Protein AF-V5HJH4-F1 (afdb_monomer_lite)

Radius of gyration: 19.74 Å; chains: 1; bounding box: 58×30×49 Å

pLDDT: mean 82.22, std 16.6, range [33.62, 97.75]

Organism: Ixodes ricinus (NCBI:txid34613)

Foldseek 3Di:
DDDPPPVPCVVVVVPDPPDDDRDDPLLVVLLVLLLVLVVVCCPPVNVVVLVPDPCNLVVSLVVSCVVCVVPQPDDQDPVRDDSSNVSSVSNSVSSVVSVVVVVVVVVVVVVVVVVVVVVVVVVPPD

Secondary structure (DSSP, 8-state):
------TT-HHHHHT--SSPPPPPHHHHHHHHHHHHHHHHHTSTTTHHHHHT-S-HHHHHHHHHHHHHTT---PPPPTT---HHHHHHHHHHHHHHHHHHHHHHHHHHHHHHHHHHHHHHHHHT--

Sequence (126 aa):
ERDIQVENSDIIRSMNRGGLKFPQPAVVNAVVTTEIVLDKLRSEKYATQFHGLPNQKAALLTLTHNVLDDSNDLDVCDSGHSPQLVMRHILSAATNIVLNNYCKTKNDQLVLKKLTQKRKMKTLKH

Structure (mmCIF, N/CA/C/O backbone):
data_AF-V5HJH4-F1
#
_entry.id   AF-V5HJH4-F1
#
loop_
_atom_site.group_PDB
_atom_site.id
_atom_site.type_symbol
_atom_site.label_atom_id
_atom_site.label_alt_id
_atom_site.label_comp_id
_atom_site.label_asym_id
_atom_site.label_entity_id
_atom_site.label_seq_id
_atom_site.pdbx_PDB_ins_code
_atom_site.Cartn_x
_atom_site.Cartn_y
_atom_site.Cartn_z
_atom_site.occupancy
_atom_site.B_iso_or_equiv
_atom_site.auth_seq_id
_atom_site.auth_comp_id
_atom_site.auth_asym_id
_atom_site.auth_atom_id
_atom_site.pdbx_PDB_model_num
ATOM 1 N N . GLU A 1 1 ? 12.931 -15.634 -21.947 1.00 34.72 1 GLU A N 1
ATOM 2 C CA . GLU A 1 1 ? 12.067 -14.927 -20.980 1.00 34.72 1 GLU A CA 1
ATOM 3 C C . GLU A 1 1 ? 11.572 -15.931 -19.952 1.00 34.72 1 GLU A C 1
ATOM 5 O O . GLU A 1 1 ? 11.298 -17.064 -20.327 1.00 34.72 1 GLU A O 1
ATOM 10 N N . ARG A 1 2 ? 11.570 -15.590 -18.658 1.00 33.62 2 ARG A N 1
ATOM 11 C CA . ARG A 1 2 ? 10.989 -16.455 -17.623 1.00 33.62 2 ARG A CA 1
ATOM 12 C C . ARG A 1 2 ? 9.555 -15.995 -17.400 1.00 33.62 2 ARG A C 1
ATOM 14 O O . ARG A 1 2 ? 9.339 -14.981 -16.745 1.00 33.62 2 ARG A O 1
ATOM 21 N N . ASP A 1 3 ? 8.610 -16.727 -17.978 1.00 34.78 3 ASP A N 1
ATOM 22 C CA . ASP A 1 3 ? 7.185 -16.554 -17.717 1.00 34.78 3 ASP A CA 1
ATOM 23 C C . ASP A 1 3 ? 6.903 -16.851 -16.243 1.00 34.78 3 ASP A C 1
ATOM 25 O O . ASP A 1 3 ? 6.901 -18.002 -15.803 1.00 34.78 3 ASP A O 1
ATOM 29 N N . ILE A 1 4 ? 6.667 -15.801 -15.459 1.00 44.84 4 ILE A N 1
ATOM 30 C CA . ILE A 1 4 ? 6.047 -15.942 -14.146 1.00 44.84 4 ILE A CA 1
ATOM 31 C C . ILE A 1 4 ? 4.575 -16.256 -14.421 1.00 44.84 4 ILE A C 1
ATOM 33 O O . ILE A 1 4 ? 3.783 -15.362 -14.726 1.00 44.84 4 ILE A O 1
ATOM 37 N N . GLN A 1 5 ? 4.204 -17.535 -14.351 1.00 42.53 5 GLN A N 1
ATOM 38 C CA . GLN A 1 5 ? 2.804 -17.953 -14.389 1.00 42.53 5 GLN A CA 1
ATOM 39 C C . GLN A 1 5 ? 2.106 -17.480 -13.107 1.00 42.53 5 GLN A C 1
ATOM 41 O O . GLN A 1 5 ? 2.078 -18.165 -12.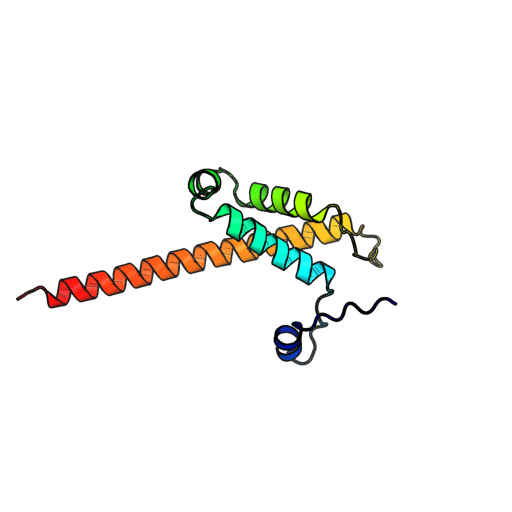089 1.00 42.53 5 GLN A O 1
ATOM 46 N N . VAL A 1 6 ? 1.565 -16.261 -13.140 1.00 53.66 6 VAL A N 1
ATOM 47 C CA . VAL A 1 6 ? 0.697 -15.736 -12.081 1.00 53.66 6 VAL A CA 1
ATOM 48 C C . VAL A 1 6 ? -0.705 -16.310 -12.301 1.00 53.66 6 VAL A C 1
ATOM 50 O O . VAL A 1 6 ? -1.557 -15.672 -12.928 1.00 53.66 6 VAL A O 1
ATOM 53 N N . GLU A 1 7 ? -0.940 -17.515 -11.778 1.00 50.41 7 GLU A N 1
ATOM 54 C CA . GLU A 1 7 ? -2.219 -18.253 -11.838 1.00 50.41 7 GLU A CA 1
ATOM 55 C C . GLU A 1 7 ? -3.425 -17.495 -11.232 1.00 50.41 7 GLU A C 1
ATOM 57 O O . GLU A 1 7 ? -4.556 -17.934 -11.369 1.00 50.41 7 GLU A O 1
ATOM 62 N N . ASN A 1 8 ? -3.232 -16.314 -10.630 1.00 52.22 8 ASN A N 1
ATOM 63 C CA . ASN A 1 8 ? -4.295 -15.496 -10.022 1.00 52.22 8 ASN A CA 1
ATOM 64 C C . ASN A 1 8 ? -4.519 -14.126 -10.694 1.00 52.22 8 ASN A C 1
ATOM 66 O O . ASN A 1 8 ? -5.136 -13.230 -10.114 1.00 52.22 8 ASN A O 1
ATOM 70 N N . SER A 1 9 ? -4.026 -13.925 -11.920 1.00 59.41 9 SER A N 1
ATOM 71 C CA . SER A 1 9 ? -4.217 -12.654 -12.641 1.00 59.41 9 SER A CA 1
ATOM 72 C C . SER A 1 9 ? -5.603 -12.489 -13.284 1.00 59.41 9 SER A C 1
ATOM 74 O O . SER A 1 9 ? -5.915 -11.395 -13.753 1.00 59.41 9 SER A O 1
ATOM 76 N N . ASP A 1 10 ? -6.459 -13.514 -13.267 1.00 64.56 10 ASP A N 1
ATOM 77 C CA . ASP A 1 10 ? -7.743 -13.534 -13.984 1.00 64.56 10 ASP A CA 1
ATOM 78 C C . ASP A 1 10 ? -8.719 -12.443 -13.540 1.00 64.56 10 ASP A C 1
ATOM 80 O O . ASP A 1 10 ? -9.369 -11.821 -14.380 1.00 64.56 10 ASP A O 1
ATOM 84 N N . ILE A 1 11 ? -8.761 -12.115 -12.243 1.00 66.31 11 ILE A N 1
ATOM 85 C CA . ILE A 1 11 ? -9.582 -11.001 -11.744 1.00 66.31 11 ILE A CA 1
ATOM 86 C C . ILE A 1 11 ? -9.108 -9.688 -12.375 1.00 66.31 11 ILE A C 1
ATOM 88 O O . ILE A 1 11 ? -9.910 -8.938 -12.926 1.00 66.31 11 ILE A O 1
ATOM 92 N N . ILE A 1 12 ? -7.799 -9.434 -12.375 1.00 63.78 12 ILE A N 1
ATOM 93 C CA . ILE A 1 12 ? -7.220 -8.200 -12.922 1.00 63.78 12 ILE A CA 1
ATOM 94 C C . ILE A 1 12 ? -7.367 -8.165 -14.452 1.00 63.78 12 ILE A C 1
ATOM 96 O O . ILE A 1 12 ? -7.692 -7.119 -15.014 1.00 63.78 12 ILE A O 1
ATOM 100 N N . ARG A 1 13 ? -7.200 -9.306 -15.134 1.00 65.81 13 ARG A N 1
ATOM 101 C CA . ARG A 1 13 ? -7.403 -9.441 -16.587 1.00 65.81 13 ARG A CA 1
ATOM 102 C C . ARG A 1 13 ? -8.857 -9.177 -16.977 1.00 65.81 13 ARG A C 1
ATOM 104 O O . ARG A 1 13 ? -9.102 -8.474 -17.955 1.00 65.81 13 ARG A O 1
ATOM 111 N N . SER A 1 14 ? -9.810 -9.672 -16.185 1.00 69.50 14 SER A N 1
ATOM 112 C CA . SER A 1 14 ? -11.249 -9.469 -16.406 1.00 69.50 14 SER A CA 1
ATOM 113 C C . SER A 1 14 ? -11.703 -8.016 -16.201 1.00 69.50 14 SER A C 1
ATOM 115 O O . SER A 1 14 ? -12.724 -7.604 -16.744 1.00 69.50 14 SER A O 1
ATOM 117 N N . MET A 1 15 ? -10.922 -7.203 -15.477 1.00 67.56 15 MET A N 1
ATOM 118 C CA . MET A 1 15 ? -11.195 -5.779 -15.243 1.00 67.56 15 MET A CA 1
ATOM 119 C C . MET A 1 15 ? -10.747 -4.851 -16.387 1.00 67.56 15 MET A C 1
ATOM 121 O O . MET A 1 15 ? -10.866 -3.628 -16.261 1.00 67.56 15 MET A O 1
ATOM 125 N N . ASN A 1 16 ? -10.246 -5.387 -17.506 1.00 63.62 16 ASN A N 1
ATOM 126 C CA . ASN A 1 16 ? -9.825 -4.577 -18.647 1.00 63.62 16 ASN A CA 1
ATOM 127 C C . ASN A 1 16 ? -11.016 -3.816 -19.262 1.00 63.62 16 ASN A C 1
ATOM 129 O O . ASN A 1 16 ? -11.902 -4.399 -19.881 1.00 63.62 16 ASN A O 1
ATOM 133 N N . ARG A 1 17 ? -11.014 -2.484 -19.138 1.00 61.78 17 ARG A N 1
ATOM 134 C CA . ARG A 1 17 ? -12.009 -1.583 -19.748 1.00 61.78 17 ARG A CA 1
ATOM 135 C C . ARG A 1 17 ? -11.640 -1.175 -21.183 1.00 61.78 17 ARG A C 1
ATOM 137 O O . ARG A 1 17 ? -11.763 -0.010 -21.543 1.00 61.78 17 ARG A O 1
ATOM 144 N N . GLY A 1 18 ? -11.163 -2.125 -21.988 1.00 60.81 18 GLY A N 1
ATOM 145 C CA . GLY A 1 18 ? -10.952 -1.956 -23.431 1.00 60.81 18 GLY A CA 1
ATOM 146 C C . GLY A 1 18 ? -9.783 -1.055 -23.850 1.00 60.81 18 GLY A C 1
ATOM 147 O O . GLY A 1 18 ? -9.765 -0.605 -24.991 1.00 60.81 18 GLY A O 1
ATOM 148 N N . GLY A 1 19 ? -8.809 -0.780 -22.972 1.00 59.66 19 GLY A N 1
ATOM 149 C CA . GLY A 1 19 ? -7.681 0.096 -23.340 1.00 59.66 19 GLY A CA 1
ATOM 150 C C . GLY A 1 19 ? -6.610 0.365 -22.279 1.00 59.66 19 GLY A C 1
ATOM 151 O O . GLY A 1 19 ? -5.589 0.974 -22.592 1.00 59.66 19 GLY A O 1
ATOM 152 N N . LEU A 1 20 ? -6.791 -0.085 -21.033 1.00 58.56 20 LEU A N 1
ATOM 153 C CA . LEU A 1 20 ? -5.749 0.028 -20.009 1.00 58.56 20 LEU A CA 1
ATOM 154 C C . LEU A 1 20 ? -4.755 -1.127 -20.167 1.00 58.56 20 LEU A C 1
ATOM 156 O O . LEU A 1 20 ? -5.144 -2.294 -20.108 1.00 58.56 20 LEU A O 1
ATOM 160 N N . LYS A 1 21 ? -3.469 -0.804 -20.364 1.00 64.69 21 LYS A N 1
ATOM 161 C CA . LYS A 1 21 ? -2.392 -1.802 -20.330 1.00 64.69 21 LYS A CA 1
ATOM 162 C C . LYS A 1 21 ? -2.392 -2.481 -18.959 1.00 64.69 21 LYS A C 1
ATOM 164 O O . LYS A 1 21 ? -2.510 -1.809 -17.934 1.00 64.69 21 LYS A O 1
ATOM 169 N N . PHE A 1 22 ? -2.274 -3.808 -18.957 1.00 68.12 22 PHE A N 1
ATOM 170 C CA . PHE A 1 22 ? -2.151 -4.588 -17.729 1.00 68.12 22 PHE A CA 1
ATOM 171 C C . PHE A 1 22 ? -0.945 -4.069 -16.924 1.00 68.12 22 PHE A C 1
ATOM 173 O O . PHE A 1 22 ? 0.115 -3.852 -17.522 1.00 68.12 22 PHE A O 1
ATOM 180 N N . PRO A 1 23 ? -1.082 -3.813 -15.610 1.00 76.50 23 PRO A N 1
ATOM 181 C CA . PRO A 1 23 ? 0.036 -3.320 -14.818 1.00 76.50 23 PRO A CA 1
ATOM 182 C C . PRO A 1 23 ? 1.164 -4.354 -14.811 1.00 76.50 23 PRO A C 1
ATOM 184 O O . PRO A 1 23 ? 0.914 -5.554 -14.704 1.00 76.50 23 PRO A O 1
ATOM 187 N N . GLN A 1 24 ? 2.411 -3.892 -14.907 1.00 80.81 24 GLN A N 1
ATOM 188 C CA . GLN A 1 24 ? 3.563 -4.786 -14.807 1.00 80.81 24 GLN A CA 1
ATOM 189 C C . GLN A 1 24 ? 3.549 -5.534 -13.458 1.00 80.81 24 GLN A C 1
ATOM 191 O O . GLN A 1 24 ? 3.164 -4.940 -12.443 1.00 80.81 24 GLN A O 1
ATOM 196 N N . PRO A 1 25 ? 4.003 -6.802 -13.406 1.00 83.31 25 PRO A N 1
ATOM 197 C CA . PRO A 1 25 ? 4.031 -7.591 -12.172 1.00 83.31 25 PRO A CA 1
ATOM 198 C C . PRO A 1 25 ? 4.728 -6.889 -11.002 1.00 83.31 25 PRO A C 1
ATOM 200 O O . PRO A 1 25 ? 4.219 -6.932 -9.886 1.00 83.31 25 PRO A O 1
ATOM 203 N N . ALA A 1 26 ? 5.822 -6.164 -11.257 1.00 85.12 26 ALA A N 1
ATOM 204 C CA . ALA A 1 26 ? 6.528 -5.382 -10.241 1.00 85.12 26 ALA A CA 1
ATOM 205 C C . ALA A 1 26 ? 5.636 -4.305 -9.590 1.00 85.12 26 ALA A C 1
ATOM 207 O O . ALA A 1 26 ? 5.677 -4.109 -8.376 1.00 85.12 26 ALA A O 1
ATOM 208 N N . VAL A 1 27 ? 4.768 -3.651 -10.372 1.00 87.31 27 VAL A N 1
ATOM 209 C CA . VAL A 1 27 ? 3.805 -2.659 -9.861 1.00 87.31 27 VAL A CA 1
ATOM 210 C C . VAL A 1 27 ? 2.754 -3.341 -8.990 1.00 87.31 27 VAL A C 1
ATOM 212 O O . VAL A 1 27 ? 2.441 -2.853 -7.906 1.00 87.31 27 VAL A O 1
ATOM 215 N N . VAL A 1 28 ? 2.222 -4.482 -9.440 1.00 87.75 28 VAL A N 1
ATOM 216 C CA . VAL A 1 28 ? 1.253 -5.266 -8.658 1.00 87.75 28 VAL A CA 1
ATOM 217 C C . VAL A 1 28 ? 1.882 -5.709 -7.338 1.00 87.75 28 VAL A C 1
ATOM 219 O O . VAL A 1 28 ? 1.286 -5.497 -6.283 1.00 87.75 28 VAL A O 1
ATOM 222 N N . ASN A 1 29 ? 3.103 -6.246 -7.382 1.00 88.81 29 ASN A N 1
ATOM 223 C CA . ASN A 1 29 ? 3.841 -6.681 -6.203 1.00 88.81 29 ASN A CA 1
ATOM 224 C C . ASN A 1 29 ? 4.068 -5.527 -5.216 1.00 88.81 29 ASN A C 1
ATOM 226 O O . ASN A 1 29 ? 3.818 -5.681 -4.023 1.00 88.81 29 ASN A O 1
ATOM 230 N N . ALA A 1 30 ? 4.454 -4.346 -5.705 1.00 91.38 30 ALA A N 1
ATOM 231 C CA . ALA A 1 30 ? 4.644 -3.161 -4.874 1.00 91.38 30 ALA A CA 1
ATOM 232 C C . ALA A 1 30 ? 3.356 -2.746 -4.138 1.00 91.38 30 ALA A C 1
ATOM 234 O O . ALA A 1 30 ? 3.367 -2.513 -2.925 1.00 91.38 30 ALA A O 1
ATOM 235 N N . VAL A 1 31 ? 2.224 -2.693 -4.849 1.00 93.19 31 VAL A N 1
ATOM 236 C CA . VAL A 1 31 ? 0.919 -2.339 -4.262 1.00 93.19 31 VAL A CA 1
ATOM 237 C C . VAL A 1 31 ? 0.465 -3.391 -3.247 1.00 93.19 31 VAL A C 1
ATOM 239 O O . VAL A 1 31 ? 0.059 -3.033 -2.141 1.00 93.19 31 VAL A O 1
ATOM 242 N N . VAL A 1 32 ? 0.565 -4.679 -3.589 1.00 93.06 32 VAL A N 1
ATOM 243 C CA . VAL A 1 32 ? 0.190 -5.788 -2.696 1.00 93.06 32 VAL A CA 1
ATOM 244 C C . VAL A 1 32 ? 1.056 -5.782 -1.439 1.00 93.06 32 VAL A C 1
ATOM 246 O O . VAL A 1 32 ? 0.529 -5.866 -0.332 1.00 93.06 32 VAL A O 1
ATOM 249 N N . THR A 1 33 ? 2.366 -5.593 -1.588 1.00 94.44 33 THR A N 1
ATOM 250 C CA . THR A 1 33 ? 3.300 -5.513 -0.458 1.00 94.44 33 THR A CA 1
ATOM 251 C C . THR A 1 33 ? 2.961 -4.337 0.453 1.00 94.44 33 THR A C 1
ATOM 253 O O . THR A 1 33 ? 2.949 -4.495 1.671 1.00 94.44 33 THR A O 1
ATOM 256 N N . THR A 1 34 ? 2.592 -3.183 -0.114 1.00 96.75 34 THR A N 1
ATOM 257 C CA . THR A 1 34 ? 2.146 -2.020 0.671 1.00 96.75 34 THR A CA 1
ATOM 258 C C . THR A 1 34 ? 0.917 -2.361 1.530 1.00 96.75 34 THR A C 1
ATOM 260 O O . THR A 1 34 ? 0.872 -2.001 2.708 1.00 96.75 34 THR A O 1
ATOM 263 N N . GLU A 1 35 ? -0.069 -3.084 0.985 1.00 97.19 35 GLU A N 1
ATOM 264 C CA . GLU A 1 35 ? -1.243 -3.526 1.758 1.00 97.19 35 GLU A CA 1
ATOM 265 C C . GLU A 1 35 ? -0.876 -4.576 2.815 1.00 97.19 35 GLU A C 1
ATOM 267 O O . GLU A 1 35 ? -1.375 -4.492 3.932 1.00 97.19 35 GLU A O 1
ATOM 272 N N . ILE A 1 36 ? 0.020 -5.524 2.518 1.00 96.31 36 ILE A N 1
ATOM 273 C CA . ILE A 1 36 ? 0.483 -6.533 3.491 1.00 96.31 36 ILE A CA 1
ATOM 274 C C . ILE A 1 36 ? 1.187 -5.864 4.677 1.00 96.31 36 ILE A C 1
ATOM 276 O O . ILE A 1 36 ? 0.920 -6.195 5.836 1.00 96.31 36 ILE A O 1
ATOM 280 N N . VAL A 1 37 ? 2.070 -4.897 4.411 1.00 97.12 37 VAL A N 1
ATOM 281 C CA . VAL A 1 37 ? 2.753 -4.138 5.465 1.00 97.12 37 VAL A CA 1
ATOM 282 C C . VAL A 1 37 ? 1.732 -3.360 6.295 1.00 97.12 37 VAL A C 1
ATOM 284 O O . VAL A 1 37 ? 1.782 -3.413 7.526 1.00 97.12 37 VAL A O 1
ATOM 287 N N . LEU A 1 38 ? 0.759 -2.698 5.658 1.00 97.75 38 LEU A N 1
ATOM 288 C CA . LEU A 1 38 ? -0.324 -2.024 6.376 1.00 97.75 38 LEU A CA 1
ATOM 289 C C . LEU A 1 38 ? -1.163 -3.004 7.210 1.00 97.75 38 LEU A C 1
ATOM 291 O O . LEU A 1 38 ? -1.508 -2.685 8.349 1.00 97.75 38 LEU A O 1
ATOM 295 N N . ASP A 1 39 ? -1.466 -4.193 6.689 1.00 97.00 39 ASP A N 1
ATOM 296 C CA . ASP A 1 39 ? -2.208 -5.232 7.405 1.00 97.00 39 ASP A CA 1
ATOM 297 C C . ASP A 1 39 ? -1.474 -5.674 8.675 1.00 97.00 39 ASP A C 1
ATOM 299 O O . ASP A 1 39 ? -2.057 -5.774 9.760 1.00 97.00 39 ASP A O 1
ATOM 303 N N . LYS A 1 40 ? -0.149 -5.813 8.584 1.00 97.00 40 LYS A N 1
ATOM 304 C CA . LYS A 1 40 ? 0.678 -6.096 9.752 1.00 97.00 40 LYS A CA 1
ATOM 305 C C . LYS A 1 40 ? 0.661 -4.947 10.757 1.00 97.00 40 LYS A C 1
ATOM 307 O O . LYS A 1 40 ? 0.518 -5.197 11.956 1.00 97.00 40 LYS A O 1
ATOM 312 N N . LEU A 1 41 ? 0.761 -3.704 10.293 1.00 96.50 41 LEU A N 1
ATOM 313 C CA . LEU A 1 41 ? 0.763 -2.514 11.150 1.00 96.50 41 LEU A CA 1
ATOM 314 C C . LEU A 1 41 ? -0.580 -2.274 11.849 1.00 96.50 41 LEU A C 1
ATOM 316 O O . LEU A 1 41 ? -0.591 -1.783 12.975 1.00 96.50 41 LEU A O 1
ATOM 320 N N . ARG A 1 42 ? -1.704 -2.660 11.232 1.00 94.25 42 ARG A N 1
ATOM 321 C CA . ARG A 1 42 ? -3.043 -2.577 11.847 1.00 94.25 42 ARG A CA 1
ATOM 322 C C . ARG A 1 42 ? -3.401 -3.776 12.732 1.00 94.25 42 ARG A C 1
ATOM 324 O O . ARG A 1 42 ? -4.476 -3.765 13.331 1.00 94.25 42 ARG A O 1
ATOM 331 N N . SER A 1 43 ? -2.541 -4.794 12.824 1.00 95.88 43 SER A N 1
ATOM 332 C CA . SER A 1 43 ? -2.742 -5.920 13.745 1.00 95.88 43 SER A CA 1
ATOM 333 C C . SER A 1 43 ? -2.631 -5.473 15.205 1.00 95.88 43 SER A C 1
ATOM 335 O O . SER A 1 43 ? -1.917 -4.519 15.512 1.00 95.88 43 SER A O 1
ATOM 337 N N . GLU A 1 44 ? -3.303 -6.175 16.122 1.00 94.25 44 GLU A N 1
ATOM 338 C CA . GLU A 1 44 ? -3.383 -5.799 17.547 1.00 94.25 44 GLU A CA 1
ATOM 339 C C . GLU A 1 44 ? -2.014 -5.535 18.183 1.00 94.25 44 GLU A C 1
ATOM 341 O O . GLU A 1 44 ? -1.863 -4.616 18.984 1.00 94.25 44 GLU A O 1
ATOM 346 N N . LYS A 1 45 ? -0.995 -6.291 17.756 1.00 96.62 45 LYS A N 1
ATOM 347 C CA . LYS A 1 45 ? 0.380 -6.165 18.244 1.00 96.62 45 LYS A CA 1
ATOM 348 C C . LYS A 1 45 ? 1.013 -4.798 17.951 1.00 96.62 45 LYS A C 1
ATOM 350 O O . LYS A 1 45 ? 1.822 -4.338 18.748 1.00 96.62 45 LYS A O 1
ATOM 355 N N . TYR A 1 46 ? 0.683 -4.168 16.821 1.00 96.44 46 TYR A N 1
ATOM 356 C CA . TYR A 1 46 ? 1.357 -2.951 16.341 1.00 96.44 46 TYR A CA 1
ATOM 357 C C . TYR A 1 46 ? 0.422 -1.743 16.192 1.00 96.44 46 TYR A C 1
ATOM 359 O O . TYR A 1 46 ? 0.901 -0.610 16.129 1.00 96.44 46 TYR A O 1
ATOM 367 N N . ALA A 1 47 ? -0.897 -1.955 16.193 1.00 94.62 47 ALA A N 1
ATOM 368 C CA . ALA A 1 47 ? -1.893 -0.937 15.869 1.00 94.62 47 ALA A CA 1
ATOM 369 C C . ALA A 1 47 ? -1.783 0.319 16.738 1.00 94.62 47 ALA A C 1
ATOM 371 O O . ALA A 1 47 ? -1.821 1.429 16.214 1.00 94.62 47 ALA A O 1
ATOM 372 N N . THR A 1 48 ? -1.631 0.168 18.056 1.00 96.00 48 THR A N 1
ATOM 373 C CA . THR A 1 48 ? -1.534 1.315 18.974 1.00 96.00 48 THR A CA 1
ATOM 374 C C . THR A 1 48 ? -0.323 2.183 18.654 1.00 96.00 48 THR A C 1
ATOM 376 O O . THR A 1 48 ? -0.448 3.402 18.549 1.00 96.00 48 THR A O 1
ATOM 379 N N . GLN A 1 49 ? 0.837 1.557 18.440 1.00 96.50 49 GLN A N 1
ATOM 380 C CA . GLN A 1 49 ? 2.059 2.270 18.088 1.00 96.50 49 GLN A CA 1
ATOM 381 C C . GLN A 1 49 ? 1.919 2.943 16.723 1.00 96.50 49 GLN A C 1
ATOM 383 O O . GLN A 1 49 ? 2.227 4.123 16.598 1.00 96.50 49 GLN A O 1
ATOM 388 N N . PHE A 1 50 ? 1.413 2.220 15.720 1.00 96.50 50 PHE A N 1
ATOM 389 C CA . PHE A 1 50 ? 1.239 2.744 14.370 1.00 96.50 50 PHE A CA 1
ATOM 390 C C . PHE A 1 50 ? 0.285 3.944 14.330 1.00 96.50 50 PHE A C 1
ATOM 392 O O . PHE A 1 50 ? 0.617 4.977 13.753 1.00 96.50 50 PHE A O 1
ATOM 399 N N . HIS A 1 51 ? -0.874 3.853 14.987 1.00 94.62 51 HIS A N 1
ATOM 400 C CA . HIS A 1 51 ? -1.833 4.958 15.040 1.00 94.62 51 HIS A CA 1
ATOM 401 C C . HIS A 1 51 ? -1.306 6.164 15.828 1.00 94.62 51 HIS A C 1
ATOM 403 O O . HIS A 1 51 ? -1.687 7.288 15.513 1.00 94.62 51 HIS A O 1
ATOM 409 N N . GLY A 1 52 ? -0.417 5.947 16.802 1.00 95.69 52 GLY A N 1
ATOM 410 C CA . GLY A 1 52 ? 0.226 7.013 17.572 1.00 95.69 52 GLY A CA 1
ATOM 411 C C . GLY A 1 52 ? 1.338 7.765 16.834 1.00 95.69 52 GLY A C 1
ATOM 412 O O . GLY A 1 52 ? 1.834 8.762 17.355 1.00 95.69 52 GLY A O 1
ATOM 413 N N . LEU A 1 53 ? 1.754 7.320 15.642 1.00 95.94 53 LEU A N 1
ATOM 414 C CA . LEU A 1 53 ? 2.801 8.003 14.880 1.00 95.94 53 LEU A CA 1
ATOM 415 C C . LEU A 1 53 ? 2.313 9.360 14.346 1.00 95.94 53 LEU A C 1
ATOM 417 O O . LEU A 1 53 ? 1.192 9.457 13.853 1.00 95.94 53 LEU A O 1
ATOM 421 N N . PRO A 1 54 ? 3.170 10.397 14.328 1.00 94.50 54 PRO A N 1
ATOM 422 C CA . PRO A 1 54 ? 2.814 11.696 13.754 1.00 94.50 54 PRO A CA 1
ATOM 423 C C . PRO A 1 54 ? 2.684 11.654 12.224 1.00 94.50 54 PRO A C 1
ATOM 425 O O . PRO A 1 54 ? 2.060 12.530 11.631 1.00 94.50 54 PRO A O 1
ATOM 428 N N . ASN A 1 55 ? 3.295 10.659 11.571 1.00 95.81 55 ASN A N 1
ATOM 429 C CA . ASN A 1 55 ? 3.276 10.509 10.120 1.00 95.81 55 ASN A CA 1
ATOM 430 C C . ASN A 1 55 ? 3.224 9.028 9.711 1.00 95.81 55 ASN A C 1
ATOM 432 O O . ASN A 1 55 ? 4.240 8.407 9.388 1.00 95.81 55 ASN A O 1
ATOM 436 N N . GLN A 1 56 ? 2.017 8.462 9.710 1.00 95.69 56 GLN A N 1
ATOM 437 C CA . GLN A 1 56 ? 1.767 7.067 9.333 1.00 95.69 56 GLN A CA 1
ATOM 438 C C . GLN A 1 56 ? 2.133 6.790 7.870 1.00 95.69 56 GLN A C 1
ATOM 440 O O . GLN A 1 56 ? 2.592 5.695 7.549 1.00 95.69 56 GLN A O 1
ATOM 445 N N . LYS A 1 57 ? 1.978 7.789 6.988 1.00 96.31 57 LYS A N 1
ATOM 446 C CA . LYS A 1 57 ? 2.356 7.679 5.575 1.00 96.31 57 LYS A CA 1
ATOM 447 C C . LYS A 1 57 ? 3.851 7.435 5.422 1.00 96.31 57 LYS A C 1
ATOM 449 O O . LYS A 1 57 ? 4.237 6.509 4.718 1.00 96.31 57 LYS A O 1
ATOM 454 N N . ALA A 1 58 ? 4.681 8.261 6.057 1.00 96.62 58 ALA A N 1
ATOM 455 C CA . ALA A 1 58 ? 6.129 8.105 5.984 1.00 96.62 58 ALA A CA 1
ATOM 456 C C . ALA A 1 58 ? 6.565 6.752 6.558 1.00 96.62 58 ALA A C 1
ATOM 458 O O . ALA A 1 58 ? 7.364 6.064 5.938 1.00 96.62 58 ALA A O 1
ATOM 459 N N . ALA A 1 59 ? 5.985 6.335 7.687 1.00 96.44 59 ALA A N 1
ATOM 460 C CA . ALA A 1 59 ? 6.296 5.045 8.292 1.00 96.44 59 ALA A CA 1
ATOM 461 C C . ALA A 1 59 ? 5.953 3.862 7.372 1.00 96.44 59 ALA A C 1
ATOM 463 O O . ALA A 1 59 ? 6.805 3.007 7.140 1.00 96.44 59 ALA A O 1
ATOM 464 N N . LEU A 1 60 ? 4.738 3.833 6.810 1.00 97.38 60 LEU A N 1
ATOM 465 C CA . LEU A 1 60 ? 4.322 2.776 5.887 1.00 97.38 60 LEU A CA 1
ATOM 466 C C . LEU A 1 60 ? 5.188 2.764 4.622 1.00 97.38 60 LEU A C 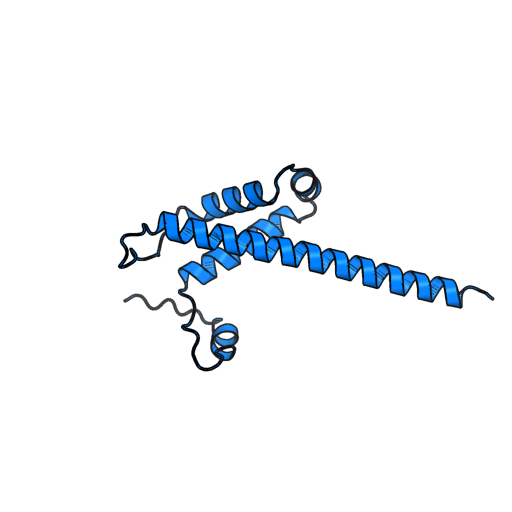1
ATOM 468 O O . LEU A 1 60 ? 5.637 1.698 4.205 1.00 97.38 60 LEU A O 1
ATOM 472 N N . LEU A 1 61 ? 5.469 3.936 4.048 1.00 96.38 61 LEU A N 1
ATOM 473 C CA . LEU A 1 61 ? 6.311 4.059 2.861 1.00 96.38 61 LEU A CA 1
ATOM 474 C C . LEU A 1 61 ? 7.722 3.513 3.112 1.00 96.38 61 LEU A C 1
ATOM 476 O O . LEU A 1 61 ? 8.195 2.691 2.335 1.00 96.38 61 LEU A O 1
ATOM 480 N N . THR A 1 62 ? 8.372 3.930 4.202 1.00 95.00 62 THR A N 1
ATOM 481 C CA . THR A 1 62 ? 9.729 3.482 4.552 1.00 95.00 62 THR A CA 1
ATOM 482 C C . THR A 1 62 ? 9.775 1.982 4.820 1.00 95.00 62 THR A C 1
ATOM 484 O O . THR A 1 62 ? 10.647 1.295 4.300 1.00 95.00 62 THR A O 1
ATOM 487 N N . LEU A 1 63 ? 8.823 1.450 5.592 1.00 94.88 63 LEU A N 1
AT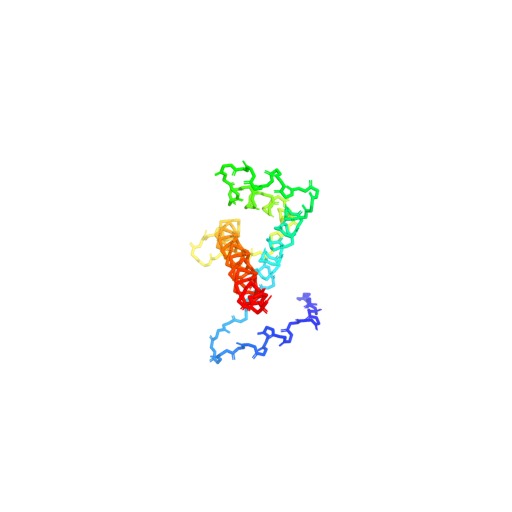OM 488 C CA . LEU A 1 63 ? 8.767 0.014 5.873 1.00 94.88 63 LEU A CA 1
ATOM 489 C C . LEU A 1 63 ? 8.551 -0.801 4.598 1.00 94.88 63 LEU A C 1
ATOM 491 O O . LEU A 1 63 ? 9.210 -1.815 4.407 1.00 94.88 63 LEU A O 1
ATOM 495 N N . THR A 1 64 ? 7.667 -0.343 3.713 1.00 94.75 64 THR A N 1
ATOM 496 C CA . THR A 1 64 ? 7.398 -1.034 2.448 1.00 94.75 64 THR A CA 1
ATOM 497 C C . THR A 1 64 ? 8.604 -0.982 1.515 1.00 94.75 64 THR A C 1
ATOM 499 O O . THR A 1 64 ? 8.940 -1.991 0.906 1.00 94.75 64 THR A O 1
ATOM 502 N N . HIS A 1 65 ? 9.289 0.162 1.435 1.00 92.00 65 HIS A N 1
ATOM 503 C CA . HIS A 1 65 ? 10.517 0.289 0.651 1.00 92.00 65 HIS A CA 1
ATOM 504 C C . HIS A 1 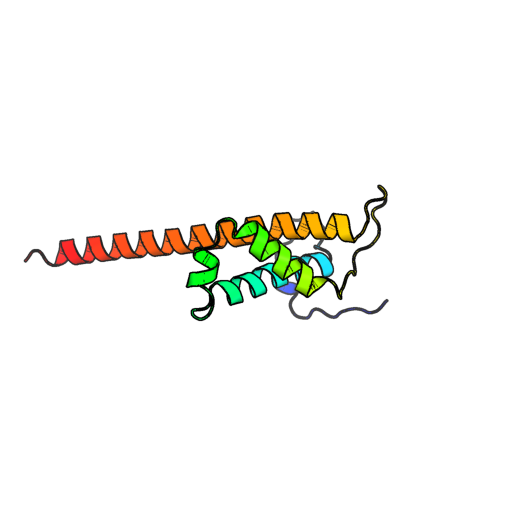65 ? 11.592 -0.690 1.134 1.00 92.00 65 HIS A C 1
ATOM 506 O O . HIS A 1 65 ? 12.155 -1.418 0.328 1.00 92.00 65 HIS A O 1
ATOM 512 N N . ASN A 1 66 ? 11.811 -0.776 2.450 1.00 90.69 66 ASN A N 1
ATOM 513 C CA . ASN A 1 66 ? 12.799 -1.688 3.031 1.00 90.69 66 ASN A CA 1
ATOM 514 C C . ASN A 1 66 ? 12.472 -3.171 2.786 1.00 90.69 66 ASN A C 1
ATOM 516 O O . ASN A 1 66 ? 13.376 -3.994 2.771 1.00 90.69 66 ASN A O 1
ATOM 520 N N . VAL A 1 67 ? 11.193 -3.523 2.623 1.00 89.88 67 VAL A N 1
ATOM 521 C CA . VAL A 1 67 ? 10.774 -4.895 2.285 1.00 89.88 67 VAL A CA 1
ATOM 522 C C . VAL A 1 67 ? 11.008 -5.207 0.804 1.00 89.88 67 VAL A C 1
ATOM 524 O O . VAL A 1 67 ? 11.241 -6.358 0.454 1.00 89.88 67 VAL A O 1
ATOM 527 N N . LEU A 1 68 ? 10.934 -4.199 -0.069 1.00 85.94 68 LEU A N 1
ATOM 528 C CA . LEU A 1 68 ? 11.047 -4.365 -1.520 1.00 85.94 68 LEU A CA 1
ATOM 529 C C . LEU A 1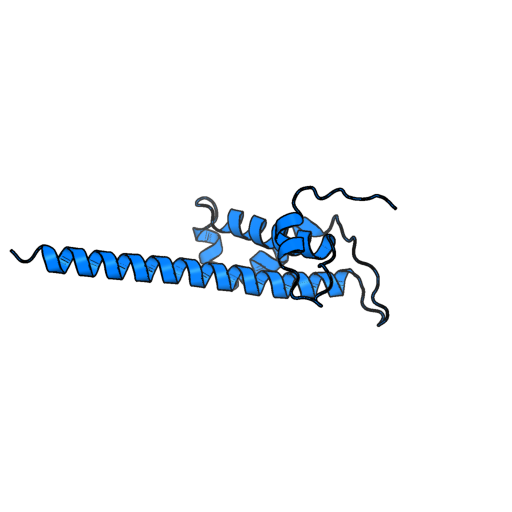 68 ? 12.465 -4.187 -2.069 1.00 85.94 68 LEU A C 1
ATOM 531 O O . LEU A 1 68 ? 12.687 -4.572 -3.218 1.00 85.94 68 LEU A O 1
ATOM 535 N N . ASP A 1 69 ? 13.392 -3.619 -1.288 1.00 72.88 69 ASP A N 1
ATOM 536 C CA . ASP A 1 69 ? 14.744 -3.223 -1.727 1.00 72.88 69 ASP A CA 1
ATOM 537 C C . ASP A 1 69 ? 15.551 -4.374 -2.372 1.00 72.88 69 ASP A C 1
ATOM 539 O O . ASP A 1 69 ? 16.438 -4.127 -3.186 1.00 72.88 69 ASP A O 1
ATOM 543 N N . ASP A 1 70 ? 15.164 -5.628 -2.120 1.00 57.91 70 ASP A N 1
ATOM 544 C CA . ASP A 1 70 ? 15.770 -6.833 -2.701 1.00 57.91 70 ASP A CA 1
ATOM 545 C C . ASP A 1 70 ? 15.232 -7.226 -4.105 1.00 57.91 70 ASP A C 1
ATOM 547 O O . ASP A 1 70 ? 15.691 -8.213 -4.678 1.00 57.91 70 ASP A O 1
ATOM 551 N N . SER A 1 71 ? 14.264 -6.498 -4.687 1.00 57.09 71 SER A N 1
ATOM 552 C CA . SER A 1 71 ? 13.490 -6.950 -5.871 1.00 57.09 71 SER A CA 1
ATOM 553 C C . SER A 1 71 ? 13.181 -5.862 -6.918 1.00 57.09 71 SER A C 1
ATOM 555 O O . SER A 1 71 ? 12.045 -5.702 -7.372 1.00 57.09 71 SER A O 1
ATOM 557 N N . ASN A 1 72 ? 14.177 -5.063 -7.314 1.00 60.78 72 ASN A N 1
ATOM 558 C CA . ASN A 1 72 ? 13.972 -4.026 -8.334 1.00 60.78 72 ASN A CA 1
ATOM 559 C C . ASN A 1 72 ? 13.932 -4.606 -9.765 1.00 60.78 72 ASN A C 1
ATOM 561 O O . ASN A 1 72 ? 14.906 -4.516 -10.505 1.00 60.78 72 ASN A O 1
ATOM 565 N N . ASP A 1 73 ? 12.767 -5.128 -10.156 1.00 68.88 73 ASP A N 1
ATOM 566 C CA . ASP A 1 73 ? 12.471 -5.678 -11.493 1.00 68.88 73 ASP A CA 1
ATOM 567 C C . ASP A 1 73 ? 11.885 -4.636 -12.477 1.00 68.88 73 ASP A C 1
ATOM 569 O O . ASP A 1 73 ? 11.185 -4.987 -13.427 1.00 68.88 73 ASP A O 1
ATOM 573 N N . LEU A 1 74 ? 12.085 -3.335 -12.228 1.00 76.00 74 LEU A N 1
ATOM 574 C CA . LEU A 1 74 ? 11.600 -2.277 -13.123 1.00 76.00 74 LEU A CA 1
ATOM 575 C C . LEU A 1 74 ? 12.670 -1.888 -14.145 1.00 76.00 74 LEU A C 1
ATOM 577 O O . LEU A 1 74 ? 13.825 -1.657 -13.790 1.00 76.00 74 LEU A O 1
ATOM 581 N N . ASP A 1 75 ? 12.254 -1.740 -15.400 1.00 70.75 75 ASP A N 1
ATOM 582 C CA . ASP A 1 75 ? 13.113 -1.248 -16.474 1.00 70.75 75 ASP A CA 1
ATOM 583 C C . ASP A 1 75 ? 13.409 0.252 -16.329 1.00 70.75 75 ASP A C 1
ATOM 585 O O . ASP A 1 75 ? 12.647 1.024 -15.732 1.00 70.75 75 ASP A O 1
ATOM 589 N N . VAL A 1 76 ? 14.524 0.685 -16.920 1.00 71.50 76 VAL A N 1
ATOM 590 C CA . VAL A 1 76 ? 14.840 2.110 -17.066 1.00 71.50 76 VAL A CA 1
ATOM 591 C C . VAL A 1 76 ? 13.850 2.726 -18.053 1.00 71.50 76 VAL A C 1
ATOM 593 O O . VAL A 1 76 ? 13.632 2.207 -19.143 1.00 71.50 76 VAL A O 1
ATOM 596 N N . CYS A 1 77 ? 13.241 3.845 -17.672 1.00 71.44 77 CYS A N 1
ATOM 597 C CA . CYS A 1 77 ? 12.292 4.553 -18.526 1.00 71.44 77 CYS A CA 1
ATOM 598 C C . CYS A 1 77 ? 13.007 5.211 -19.719 1.00 71.44 77 CYS A C 1
ATOM 600 O O . CYS A 1 77 ? 14.089 5.768 -19.543 1.00 71.44 77 CYS A O 1
ATOM 602 N N . ASP A 1 78 ? 12.353 5.273 -20.885 1.00 74.38 78 ASP A N 1
ATOM 603 C CA . ASP A 1 78 ? 12.847 5.978 -22.087 1.00 74.38 78 ASP A CA 1
ATOM 604 C C . ASP A 1 78 ? 13.207 7.454 -21.829 1.00 74.38 78 ASP A C 1
ATOM 606 O O . ASP A 1 78 ? 14.035 8.040 -22.519 1.00 74.38 78 ASP A O 1
ATOM 610 N N . SER A 1 79 ? 12.597 8.072 -20.811 1.00 77.56 79 SER A N 1
ATOM 611 C CA . SER A 1 79 ? 12.900 9.440 -20.364 1.00 77.56 79 SER A CA 1
ATOM 612 C C . SER A 1 79 ? 14.088 9.535 -19.391 1.00 77.56 79 SER A C 1
ATOM 614 O O . SER A 1 79 ? 14.340 10.604 -18.845 1.00 77.56 79 SER A O 1
ATOM 616 N N . GLY A 1 80 ? 14.797 8.432 -19.131 1.00 79.62 80 GLY A N 1
ATOM 617 C CA . GLY A 1 80 ? 15.983 8.377 -18.271 1.00 79.62 80 GLY A CA 1
ATOM 618 C C . GLY A 1 80 ? 15.704 8.251 -16.769 1.00 79.62 80 GLY A C 1
ATOM 619 O O . GLY A 1 80 ? 16.627 8.385 -15.966 1.00 79.62 80 GLY A O 1
ATOM 620 N N . HIS A 1 81 ? 14.458 8.003 -16.350 1.00 84.38 81 HIS A N 1
ATOM 621 C CA . HIS A 1 81 ? 14.157 7.792 -14.930 1.00 84.38 81 HIS A CA 1
ATOM 622 C C . HIS A 1 81 ? 14.706 6.451 -14.444 1.00 84.38 81 HIS A C 1
ATOM 624 O O . HIS A 1 81 ? 14.484 5.415 -15.076 1.00 84.38 81 HIS A O 1
ATOM 630 N N . SER A 1 82 ? 15.366 6.469 -13.284 1.00 86.94 82 SER A N 1
ATOM 631 C CA . SER A 1 82 ? 15.854 5.243 -12.663 1.00 86.94 82 SER A CA 1
ATOM 632 C C . SER A 1 82 ? 14.694 4.385 -12.130 1.00 86.94 82 SER A C 1
ATOM 634 O O . SER A 1 82 ? 13.701 4.933 -11.632 1.00 86.94 82 SER A O 1
ATOM 636 N N . PRO A 1 83 ? 14.825 3.047 -12.160 1.00 85.31 83 PRO A N 1
ATOM 637 C CA . PRO A 1 83 ? 13.857 2.117 -11.577 1.00 85.31 83 PRO A CA 1
ATOM 638 C C . PRO A 1 83 ? 13.473 2.466 -10.133 1.00 85.31 83 PRO A C 1
ATOM 640 O O . PRO A 1 83 ? 12.302 2.425 -9.763 1.00 85.31 83 PRO A O 1
ATOM 643 N N . GLN A 1 84 ? 14.448 2.904 -9.331 1.00 85.62 84 GLN A N 1
ATOM 644 C CA . GLN A 1 84 ? 14.255 3.282 -7.930 1.00 85.62 84 GLN A CA 1
ATOM 645 C C . GLN A 1 84 ? 13.376 4.530 -7.793 1.00 85.62 84 GLN A C 1
ATOM 647 O O . GLN A 1 84 ? 12.508 4.597 -6.920 1.00 85.62 84 GLN A O 1
ATOM 652 N N . LEU A 1 85 ? 13.567 5.524 -8.668 1.00 87.31 85 LEU A N 1
ATOM 653 C CA . LEU A 1 85 ? 12.735 6.723 -8.675 1.00 87.31 85 LEU A CA 1
ATOM 654 C C . LEU A 1 85 ? 11.290 6.373 -9.045 1.00 87.31 85 LEU A C 1
ATOM 656 O O . LEU A 1 85 ? 10.356 6.815 -8.372 1.00 87.31 85 LEU A O 1
ATOM 660 N N . VAL A 1 86 ? 11.106 5.538 -10.071 1.00 87.81 86 VAL A N 1
ATOM 661 C CA . VAL A 1 86 ? 9.782 5.064 -10.498 1.00 87.81 86 VAL A CA 1
ATOM 662 C C . VAL A 1 86 ? 9.101 4.282 -9.370 1.00 87.81 86 VAL A C 1
ATOM 664 O O . VAL A 1 86 ? 7.961 4.592 -9.015 1.00 87.81 86 VAL A O 1
ATOM 667 N N . MET A 1 87 ? 9.812 3.346 -8.734 1.00 89.06 87 MET A N 1
ATOM 668 C CA . MET A 1 87 ? 9.301 2.570 -7.602 1.00 89.06 87 MET A CA 1
ATOM 669 C C . MET A 1 87 ? 8.885 3.471 -6.437 1.00 89.06 87 MET A C 1
ATOM 671 O O . MET A 1 87 ? 7.791 3.325 -5.893 1.00 89.06 87 MET A O 1
ATOM 675 N N . ARG A 1 88 ? 9.692 4.479 -6.091 1.00 90.19 88 ARG A N 1
ATOM 676 C CA . ARG A 1 88 ? 9.350 5.449 -5.042 1.00 90.19 88 ARG A CA 1
ATOM 677 C C . ARG A 1 88 ? 8.039 6.184 -5.336 1.00 90.19 88 ARG A C 1
ATOM 679 O O . ARG A 1 88 ? 7.242 6.406 -4.419 1.00 90.19 88 ARG A O 1
ATOM 686 N N . HIS A 1 89 ? 7.794 6.564 -6.590 1.00 91.44 89 HIS A N 1
ATOM 687 C CA . HIS A 1 89 ? 6.531 7.191 -6.984 1.00 91.44 89 HIS A CA 1
ATOM 688 C C . HIS A 1 89 ? 5.350 6.223 -6.880 1.00 91.44 89 HIS A C 1
ATOM 690 O O . HIS A 1 89 ? 4.318 6.595 -6.313 1.00 91.44 89 HIS A O 1
ATOM 696 N N . ILE A 1 90 ? 5.521 4.984 -7.352 1.00 91.94 90 ILE A N 1
ATOM 697 C CA . ILE A 1 90 ? 4.517 3.919 -7.233 1.00 91.94 90 ILE A CA 1
ATOM 698 C C . ILE A 1 90 ? 4.154 3.698 -5.762 1.00 91.94 90 ILE A C 1
ATOM 700 O O . ILE A 1 90 ? 2.980 3.770 -5.404 1.00 91.94 90 ILE A O 1
ATOM 704 N N . LEU A 1 91 ? 5.147 3.512 -4.891 1.00 94.50 91 LEU A N 1
ATOM 705 C CA . LEU A 1 91 ? 4.932 3.264 -3.466 1.00 94.50 91 LEU A CA 1
ATOM 706 C C . LEU A 1 91 ? 4.282 4.448 -2.756 1.00 94.50 91 LEU A C 1
ATOM 708 O O . LEU A 1 91 ? 3.394 4.253 -1.928 1.00 94.50 91 LEU A O 1
ATOM 712 N N . SER A 1 92 ? 4.661 5.682 -3.091 1.00 96.12 92 SER A N 1
ATOM 713 C CA . SER A 1 92 ? 4.019 6.877 -2.529 1.00 96.12 92 SER A CA 1
ATOM 714 C C . SER A 1 92 ? 2.529 6.943 -2.888 1.00 96.12 92 SER A C 1
ATOM 716 O O . SER A 1 92 ? 1.692 7.244 -2.027 1.00 96.12 92 SER A O 1
ATOM 718 N N . ALA A 1 93 ? 2.181 6.620 -4.139 1.00 96.38 93 ALA A N 1
ATOM 719 C CA . ALA A 1 93 ? 0.796 6.553 -4.596 1.00 96.38 93 ALA A CA 1
ATOM 720 C C . ALA A 1 93 ? 0.034 5.395 -3.933 1.00 96.38 93 ALA A C 1
ATOM 722 O O . ALA A 1 93 ? -1.045 5.619 -3.381 1.00 96.38 93 ALA A O 1
ATOM 723 N N . ALA A 1 94 ? 0.615 4.193 -3.912 1.00 96.56 94 ALA A N 1
ATOM 724 C CA . ALA A 1 94 ? 0.039 3.014 -3.272 1.00 96.56 94 ALA A CA 1
ATOM 725 C C . ALA A 1 94 ? -0.251 3.277 -1.789 1.00 96.56 94 ALA A C 1
ATOM 727 O O . ALA A 1 94 ? -1.386 3.109 -1.351 1.00 96.56 94 ALA A O 1
ATOM 728 N N . THR A 1 95 ? 0.732 3.806 -1.053 1.00 97.75 95 THR A N 1
ATOM 729 C CA . THR A 1 95 ? 0.629 4.168 0.371 1.00 97.75 95 THR A CA 1
ATOM 730 C C . THR A 1 95 ? -0.550 5.109 0.627 1.00 97.75 95 THR A C 1
ATOM 732 O O . THR A 1 95 ? -1.351 4.878 1.531 1.00 97.75 95 THR A O 1
ATOM 735 N N . ASN A 1 96 ? -0.697 6.162 -0.185 1.00 97.75 96 ASN A N 1
ATOM 736 C CA . ASN A 1 96 ? -1.831 7.082 -0.074 1.00 97.75 96 ASN A CA 1
ATOM 737 C C . ASN A 1 96 ? -3.171 6.364 -0.294 1.00 97.75 96 ASN A C 1
ATOM 739 O O . ASN A 1 96 ? -4.121 6.592 0.454 1.00 97.75 96 ASN A O 1
ATOM 743 N N . ILE A 1 97 ? -3.260 5.526 -1.330 1.00 97.56 97 ILE A N 1
ATOM 744 C CA . ILE A 1 97 ? -4.489 4.813 -1.688 1.00 97.56 97 ILE A CA 1
ATOM 745 C C . ILE A 1 97 ? -4.897 3.865 -0.560 1.00 97.56 97 ILE A C 1
ATOM 747 O O . ILE A 1 97 ? -6.036 3.938 -0.097 1.00 97.56 97 ILE A O 1
ATOM 751 N N . VAL A 1 98 ? -3.980 3.022 -0.079 1.00 97.38 98 VAL A N 1
ATOM 752 C CA . VAL A 1 98 ? -4.300 2.027 0.954 1.00 97.38 98 VAL A CA 1
ATOM 753 C C . VAL A 1 98 ? -4.659 2.682 2.287 1.00 97.38 98 VAL A C 1
ATOM 755 O O . VAL A 1 98 ? -5.639 2.282 2.914 1.00 97.38 98 VAL A O 1
ATOM 758 N N . LEU A 1 99 ? -3.972 3.761 2.685 1.00 96.94 99 LEU A N 1
ATOM 759 C CA . LEU A 1 99 ? -4.314 4.501 3.905 1.00 96.94 99 LEU A CA 1
ATOM 760 C C . LEU A 1 99 ? -5.677 5.185 3.795 1.00 96.94 99 LEU A C 1
ATOM 762 O O . LEU A 1 99 ? -6.484 5.111 4.722 1.00 96.94 99 LEU A O 1
ATOM 766 N N . ASN A 1 100 ?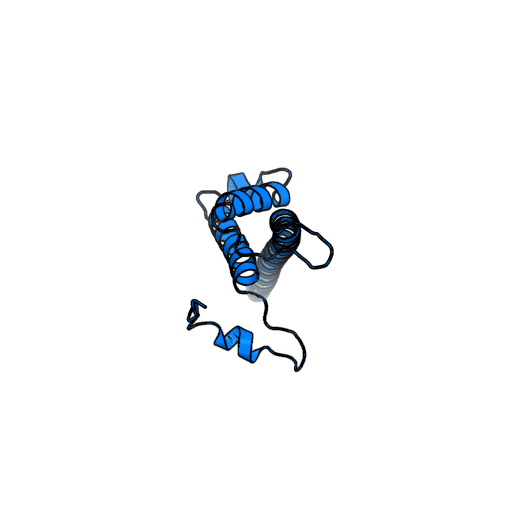 -5.971 5.811 2.654 1.00 97.31 100 ASN A N 1
ATOM 767 C CA . ASN A 1 100 ? -7.277 6.422 2.423 1.00 97.31 100 ASN A CA 1
ATOM 768 C C . ASN A 1 100 ? -8.397 5.378 2.460 1.00 97.31 100 ASN A C 1
ATOM 770 O O . ASN A 1 100 ? -9.438 5.613 3.076 1.00 97.31 100 ASN A O 1
ATOM 774 N N . ASN A 1 101 ? -8.183 4.221 1.835 1.00 96.50 101 ASN A N 1
ATOM 775 C CA . ASN A 1 101 ? -9.141 3.118 1.843 1.00 96.50 101 ASN A CA 1
ATOM 776 C C . ASN A 1 101 ? -9.337 2.552 3.252 1.00 96.50 101 ASN A C 1
ATOM 778 O O . ASN A 1 101 ? -10.473 2.296 3.657 1.00 96.50 101 ASN A O 1
ATOM 782 N N . TYR A 1 102 ? -8.260 2.422 4.027 1.00 95.12 102 TYR A N 1
ATOM 783 C CA . TYR A 1 102 ? -8.316 2.002 5.422 1.00 95.12 102 TYR A CA 1
ATOM 784 C C . TYR A 1 102 ? -9.159 2.962 6.268 1.00 95.12 102 TYR A C 1
ATOM 786 O O . TYR A 1 102 ? -10.105 2.534 6.934 1.00 95.12 102 TYR A O 1
ATOM 794 N N . CYS A 1 103 ? -8.881 4.266 6.187 1.00 93.88 103 CYS A N 1
ATOM 795 C CA . CYS A 1 103 ? -9.637 5.290 6.904 1.00 93.88 103 CYS A CA 1
ATOM 796 C C . CYS A 1 103 ? -11.119 5.287 6.509 1.00 93.88 103 CYS A C 1
ATOM 798 O O . CYS A 1 103 ? -11.982 5.304 7.387 1.00 93.88 103 CYS A O 1
ATOM 800 N N . LYS A 1 104 ? -11.431 5.210 5.207 1.00 96.06 104 LYS A N 1
ATOM 801 C CA . LYS A 1 104 ? -12.816 5.102 4.715 1.00 96.06 104 LYS A CA 1
ATOM 802 C C . LYS A 1 104 ? -13.517 3.874 5.287 1.00 96.06 104 LYS A C 1
ATOM 804 O O . LYS A 1 104 ? -14.556 4.013 5.919 1.00 96.06 104 LYS A O 1
ATOM 809 N N . THR A 1 105 ? -12.888 2.705 5.191 1.00 95.12 105 THR A N 1
ATOM 810 C CA . THR A 1 105 ? -13.441 1.444 5.706 1.00 95.12 105 THR A CA 1
ATOM 811 C C . THR A 1 105 ? -13.736 1.524 7.206 1.00 95.12 105 THR A C 1
ATOM 813 O O . THR A 1 105 ? -14.799 1.101 7.661 1.00 95.12 105 THR A O 1
ATOM 816 N N . LYS A 1 106 ? -12.822 2.095 8.002 1.00 92.56 106 LYS A N 1
ATOM 817 C CA . LYS A 1 106 ? -13.040 2.286 9.444 1.00 92.56 106 LYS A CA 1
ATOM 818 C C . LYS A 1 106 ? -14.172 3.271 9.724 1.00 92.56 106 LYS A C 1
ATOM 820 O O . LYS A 1 106 ? -15.007 3.003 10.589 1.00 92.56 106 LYS A O 1
ATOM 825 N N . ASN A 1 107 ? -14.239 4.372 8.984 1.00 94.56 107 ASN A N 1
ATOM 826 C CA . ASN A 1 107 ? -15.308 5.355 9.127 1.00 94.56 107 ASN A CA 1
ATOM 827 C C . ASN A 1 107 ? -16.677 4.762 8.774 1.00 94.56 107 ASN A C 1
ATOM 829 O O . ASN A 1 107 ? -17.623 4.929 9.545 1.00 94.56 107 ASN A O 1
ATOM 833 N N . ASP A 1 108 ? -16.773 3.993 7.692 1.00 95.19 108 ASP A N 1
ATOM 834 C CA . ASP A 1 108 ? -18.007 3.324 7.275 1.00 95.19 108 ASP A CA 1
ATOM 835 C C . ASP A 1 108 ? -18.492 2.336 8.345 1.00 95.19 108 ASP A C 1
ATOM 837 O O . ASP A 1 108 ? -19.668 2.334 8.721 1.00 95.19 108 ASP A O 1
ATOM 841 N N . GLN A 1 109 ? -17.576 1.563 8.942 1.00 93.69 109 GLN A N 1
ATOM 842 C CA . GLN A 1 109 ? -17.889 0.681 10.071 1.00 93.69 109 GLN A CA 1
ATOM 843 C C . GLN A 1 109 ? -18.426 1.454 11.285 1.00 93.69 109 GLN A C 1
ATOM 845 O O . GLN A 1 109 ? -19.374 1.009 11.939 1.00 93.69 109 GLN A O 1
ATOM 850 N N . LEU A 1 110 ? -17.848 2.616 11.604 1.00 93.12 110 LEU A N 1
ATOM 851 C CA . LEU A 1 110 ? -18.320 3.463 12.702 1.00 93.12 110 LEU A CA 1
ATOM 852 C C . LEU A 1 110 ? -19.713 4.038 12.420 1.00 93.12 110 LEU A C 1
ATOM 854 O O . LEU A 1 110 ? -20.559 4.062 13.319 1.00 93.12 110 LEU A O 1
ATOM 858 N N . VAL A 1 111 ? -19.978 4.467 11.184 1.00 93.75 111 VAL A N 1
ATOM 859 C CA . VAL A 1 111 ? -21.296 4.958 10.757 1.00 93.75 111 VAL A CA 1
ATOM 860 C C . VAL A 1 111 ? -22.343 3.851 10.875 1.00 93.75 111 VAL A C 1
ATOM 862 O O . VAL A 1 111 ? -23.384 4.059 11.504 1.00 93.75 111 VAL A O 1
ATOM 865 N N . LEU A 1 112 ? -22.052 2.650 10.370 1.00 92.62 112 LEU A N 1
ATOM 866 C CA . LEU A 1 112 ? -22.946 1.491 10.459 1.00 92.62 112 LEU A CA 1
ATOM 867 C C . LEU A 1 112 ? -23.256 1.103 11.913 1.00 92.62 112 LEU A C 1
ATOM 869 O O . LEU A 1 112 ? -24.420 0.872 12.264 1.00 92.62 112 LEU A O 1
ATOM 873 N N . LYS A 1 113 ? -22.246 1.101 12.794 1.00 90.44 113 LYS A N 1
ATOM 874 C CA . LYS A 1 113 ? -22.433 0.854 14.235 1.00 90.44 113 LYS A CA 1
ATOM 875 C C . LYS A 1 113 ? -23.359 1.891 14.870 1.00 90.44 113 LYS A C 1
ATOM 877 O O . LYS A 1 113 ? -24.307 1.514 15.561 1.00 90.44 113 LYS A O 1
ATOM 882 N N . LYS A 1 114 ? -23.148 3.182 14.589 1.00 88.31 114 LYS A N 1
ATOM 883 C CA . LYS A 1 114 ? -24.003 4.273 15.093 1.00 88.31 114 LYS A CA 1
ATOM 884 C C . LYS A 1 114 ? -25.448 4.144 14.608 1.00 88.31 114 LYS A C 1
ATOM 886 O O . LYS A 1 114 ? -26.374 4.326 15.399 1.00 88.31 114 LYS A O 1
ATOM 891 N N . LEU A 1 115 ? -25.664 3.812 13.335 1.00 87.19 115 LEU A N 1
ATOM 892 C CA . LEU A 1 115 ? -27.006 3.600 12.778 1.00 87.19 115 LEU A CA 1
ATOM 893 C C . LEU A 1 115 ? -27.720 2.424 13.456 1.00 87.19 115 LEU A C 1
ATOM 895 O O . LEU A 1 115 ? -28.894 2.530 13.811 1.00 87.19 115 LEU A O 1
ATOM 899 N N . THR A 1 116 ? -26.997 1.333 13.702 1.00 83.94 116 THR A N 1
ATOM 900 C CA . THR A 1 116 ? -27.533 0.137 14.364 1.00 83.94 116 THR A CA 1
ATOM 901 C C . THR A 1 116 ? -27.886 0.410 15.827 1.00 83.94 116 THR A C 1
ATOM 903 O O . THR A 1 116 ? -28.971 0.048 16.281 1.00 83.94 116 THR A O 1
ATOM 906 N N . GLN A 1 117 ? -27.020 1.111 16.564 1.00 79.38 117 GLN A N 1
ATOM 907 C CA . GLN A 1 117 ? -27.280 1.517 17.950 1.00 79.38 117 GLN A CA 1
ATOM 908 C C . GLN A 1 117 ? -28.475 2.475 18.059 1.00 79.38 117 GLN A C 1
ATOM 910 O O . GLN A 1 117 ? -29.340 2.281 18.913 1.00 79.38 117 GLN A O 1
ATOM 915 N N . LYS A 1 118 ? -28.584 3.464 17.157 1.00 74.25 118 LYS A N 1
ATOM 916 C CA . LYS A 1 118 ? -29.750 4.363 17.093 1.00 74.25 118 LYS A CA 1
ATOM 917 C C . LYS A 1 118 ? -31.055 3.600 16.855 1.00 74.25 118 LYS A C 1
ATOM 919 O O . LYS A 1 118 ? -32.067 3.956 17.450 1.00 74.25 118 LYS A O 1
ATOM 924 N N . ARG A 1 119 ? -31.049 2.562 16.009 1.00 67.44 119 ARG A N 1
ATOM 925 C CA . ARG A 1 119 ? -32.225 1.699 15.789 1.00 67.44 119 ARG A CA 1
ATOM 926 C C . ARG A 1 119 ? -32.604 0.927 17.057 1.00 67.44 119 ARG A C 1
ATOM 928 O O . ARG A 1 119 ? -33.757 1.007 17.457 1.00 67.44 119 ARG A O 1
ATOM 935 N N . LYS A 1 120 ? -31.641 0.284 17.733 1.00 68.31 120 LYS A N 1
ATOM 936 C CA . LYS A 1 120 ? -31.885 -0.451 18.992 1.00 68.31 120 LYS A CA 1
ATOM 937 C C . LYS A 1 120 ? -32.465 0.436 20.102 1.00 68.31 120 LYS A C 1
ATOM 939 O O . LYS A 1 120 ? -33.409 0.036 20.769 1.00 68.31 120 LYS A O 1
ATOM 944 N N . MET A 1 121 ? -31.952 1.657 20.276 1.00 66.56 121 MET A N 1
ATOM 945 C CA . MET A 1 121 ? -32.489 2.593 21.279 1.00 66.56 121 MET A CA 1
ATOM 946 C C . MET A 1 121 ? -33.906 3.088 20.955 1.00 66.56 121 MET A C 1
ATOM 948 O O . MET A 1 121 ? -34.656 3.415 21.868 1.00 66.56 121 MET A O 1
ATOM 952 N N . LYS A 1 122 ? -34.292 3.154 19.672 1.00 68.56 122 LYS A N 1
ATOM 953 C CA . LYS A 1 122 ? -35.662 3.526 19.279 1.00 68.56 122 LYS A CA 1
ATOM 954 C C . LYS A 1 122 ? -36.680 2.431 19.600 1.00 68.56 122 LYS A C 1
ATOM 956 O O . LYS A 1 122 ? -37.806 2.766 19.936 1.00 68.56 122 LYS A O 1
ATOM 961 N N . THR A 1 123 ? -36.293 1.159 19.516 1.00 65.25 123 THR A N 1
ATOM 962 C CA . THR A 1 123 ? -37.183 0.012 19.775 1.00 65.25 123 THR A CA 1
ATOM 963 C C . THR A 1 123 ? -37.282 -0.376 21.253 1.00 65.25 123 THR A C 1
ATOM 965 O O . THR A 1 123 ? -38.147 -1.163 21.605 1.00 65.25 123 THR A O 1
ATOM 968 N N . LEU A 1 124 ? -36.408 0.158 22.113 1.00 60.78 124 LEU A N 1
ATOM 969 C CA . LEU A 1 124 ? -36.403 -0.076 23.567 1.00 60.78 124 LEU A CA 1
ATOM 970 C C . LEU A 1 124 ? -37.263 0.931 24.355 1.00 60.78 124 LEU A C 1
ATOM 972 O O . LEU A 1 124 ? -37.281 0.886 25.579 1.00 60.78 124 LEU A O 1
ATOM 976 N N . LYS A 1 125 ? -37.952 1.858 23.676 1.00 52.75 125 LYS A N 1
ATOM 977 C CA . LYS A 1 125 ? -38.952 2.727 24.306 1.00 52.75 125 LYS A CA 1
ATOM 978 C C . LYS A 1 125 ? -40.295 1.993 24.371 1.00 52.75 125 LYS A C 1
ATOM 980 O O . LYS A 1 125 ? -41.159 2.256 23.541 1.00 52.75 125 LYS A O 1
ATOM 985 N N . HIS A 1 126 ? -40.432 1.072 25.317 1.00 49.34 126 HIS A N 1
ATOM 986 C CA . HIS A 1 126 ? -41.706 0.497 25.746 1.00 49.34 126 HIS A CA 1
ATOM 987 C C . HIS A 1 126 ? -41.696 0.309 27.256 1.00 49.34 126 HIS A C 1
ATOM 989 O O . HIS A 1 126 ? -40.635 -0.101 27.776 1.00 49.34 126 HIS A O 1
#